Protein AF-A0AAP0AW82-F1 (afdb_monomer_lite)

Radius of gyration: 25.58 Å; chains: 1; bounding box: 48×48×57 Å

Foldseek 3Di:
DVVVVVVVVVVVCVVPVPDDDDDDVVVVVVVVVVVVLCVDPVSVVVVVVVVVVCVVVVVVVVVVVVVVVVVVVVVVVCVVVVVDDDDDDPPDPPPDPDPVVPPDD

InterPro domains:
  IPR055298 AtLOH3-like [PTHR11697] (1-105)

pLDDT: mean 81.95, std 15.72, range [47.28, 96.62]

Secondary structure (DSSP, 8-state):
-HHHHHHHHHHHHHH-TT--PPP-HHHHHHHHHHHHHHTSHHHHHHHHHHHHHHHHHHHHHHHHHHHHHHHHHHHHHHHHTTSS-----TTS------GGG----

Sequence (105 aa):
MQEEFNGLKALILKDNPSAYYVWCFAHQLQLALVAVAKNHEDIAMMFFVTNNVVNVVGASSKRRDILRSKHAAKVVEALNVEELASGQGLNQETNLKRPGDIRWG

Organism: NCBI:txid2320716

Structure (mmCIF, N/CA/C/O backbone):
data_AF-A0AAP0AW82-F1
#
_entry.id   AF-A0AAP0AW82-F1
#
loop_
_atom_site.group_PDB
_atom_site.id
_atom_site.type_symbol
_atom_site.label_atom_id
_atom_site.label_alt_id
_atom_site.label_comp_id
_atom_site.label_asym_id
_atom_site.label_entity_id
_atom_site.label_seq_id
_atom_site.pdbx_PDB_ins_code
_atom_site.Cartn_x
_atom_site.Cartn_y
_atom_site.Cartn_z
_atom_site.occupancy
_atom_site.B_iso_or_equiv
_atom_site.auth_seq_id
_atom_site.auth_comp_id
_atom_site.auth_asym_id
_atom_site.auth_atom_id
_atom_site.pdbx_PDB_model_num
ATOM 1 N N . MET A 1 1 ? 4.725 10.354 18.782 1.00 47.81 1 MET A N 1
ATOM 2 C CA . MET A 1 1 ? 3.567 11.029 18.144 1.00 47.81 1 MET A CA 1
ATOM 3 C C . MET A 1 1 ? 2.877 12.040 19.058 1.00 47.81 1 MET A C 1
ATOM 5 O O . MET A 1 1 ? 2.472 13.082 18.569 1.00 47.81 1 MET A O 1
ATOM 9 N N . GLN A 1 2 ? 2.727 11.777 20.362 1.00 47.69 2 GLN A N 1
ATOM 10 C CA . GLN A 1 2 ? 1.994 12.673 21.272 1.00 47.69 2 GLN A CA 1
ATOM 11 C C . GLN A 1 2 ? 2.712 14.015 21.534 1.00 47.69 2 GLN A C 1
ATOM 13 O O . GLN A 1 2 ? 2.054 15.032 21.722 1.00 47.69 2 GLN A O 1
ATOM 18 N N . GLU A 1 3 ? 4.047 14.039 21.479 1.00 52.47 3 GLU A N 1
ATOM 19 C CA . GLU A 1 3 ? 4.851 15.254 21.693 1.00 52.47 3 GLU A CA 1
ATOM 20 C C . GLU A 1 3 ? 4.826 16.225 20.497 1.00 52.47 3 GLU A C 1
ATOM 22 O O . GLU A 1 3 ? 4.712 17.433 20.692 1.00 52.47 3 GLU A O 1
ATOM 27 N N . GLU A 1 4 ? 4.834 15.722 19.258 1.00 56.41 4 GLU A N 1
ATOM 28 C CA . GLU A 1 4 ? 4.805 16.550 18.035 1.00 56.41 4 GLU A CA 1
ATOM 29 C C . GLU A 1 4 ? 3.466 17.288 17.856 1.00 5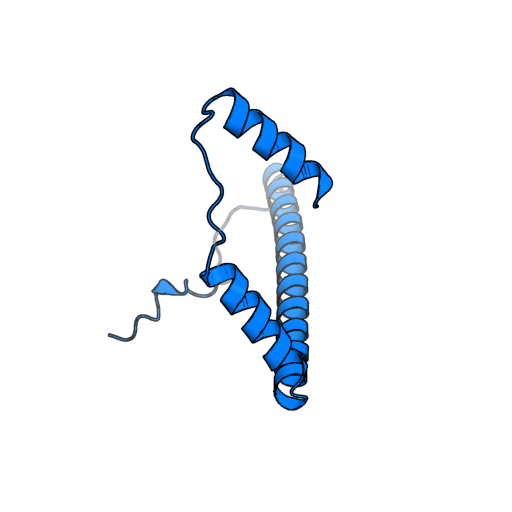6.41 4 GLU A C 1
ATOM 31 O O . GLU A 1 4 ? 3.419 18.428 17.391 1.00 56.41 4 GLU A O 1
ATOM 36 N N . PHE A 1 5 ? 2.364 16.668 18.288 1.00 60.69 5 PHE A N 1
ATOM 37 C CA . PHE A 1 5 ? 1.024 17.254 18.197 1.00 60.69 5 PHE A CA 1
ATOM 38 C C . PHE A 1 5 ? 0.826 18.440 19.152 1.00 60.69 5 PHE A C 1
ATOM 40 O O . PHE A 1 5 ? 0.040 19.344 18.860 1.00 60.69 5 PHE A O 1
ATOM 47 N N . ASN A 1 6 ? 1.556 18.470 20.272 1.00 71.75 6 ASN A N 1
ATOM 48 C CA . ASN A 1 6 ? 1.493 19.571 21.233 1.00 71.75 6 ASN A CA 1
ATOM 49 C C . ASN A 1 6 ? 2.085 20.862 20.650 1.00 71.75 6 ASN A C 1
ATOM 51 O O . ASN A 1 6 ? 1.546 21.940 20.897 1.00 71.75 6 ASN A O 1
ATOM 55 N N . GLY A 1 7 ? 3.130 20.748 19.821 1.00 82.94 7 GLY A N 1
ATOM 56 C CA . GLY A 1 7 ? 3.715 21.884 19.106 1.00 82.94 7 GLY A CA 1
ATOM 57 C C . GLY A 1 7 ? 2.750 22.481 18.081 1.00 82.94 7 GLY A C 1
ATOM 58 O O . GLY A 1 7 ? 2.492 23.683 18.097 1.00 82.94 7 GLY A O 1
ATOM 59 N N . LEU A 1 8 ? 2.142 21.637 17.241 1.00 83.00 8 LEU A N 1
ATOM 60 C CA . LEU A 1 8 ? 1.168 22.086 16.241 1.00 83.00 8 LEU A CA 1
ATOM 61 C C . LEU A 1 8 ? -0.078 22.708 16.890 1.00 83.00 8 LEU A C 1
ATOM 63 O O . LEU A 1 8 ? -0.541 23.764 16.465 1.00 83.00 8 LEU A O 1
ATOM 67 N N . LYS A 1 9 ? -0.596 22.090 17.957 1.00 83.56 9 LYS A N 1
ATOM 68 C CA . LYS A 1 9 ? -1.738 22.618 18.713 1.00 83.56 9 LYS A CA 1
ATOM 69 C C . LYS A 1 9 ? -1.439 23.994 19.316 1.00 83.56 9 LYS A C 1
ATOM 71 O O . LYS A 1 9 ? -2.301 24.867 19.269 1.00 83.56 9 LYS A O 1
ATOM 76 N N . ALA A 1 10 ? -0.236 24.195 19.856 1.00 86.94 10 ALA A N 1
ATOM 77 C CA . ALA A 1 10 ? 0.177 25.482 20.411 1.00 86.94 10 ALA A CA 1
ATOM 78 C C . ALA A 1 10 ? 0.259 26.579 19.336 1.00 86.94 10 ALA A C 1
ATOM 80 O O . ALA A 1 10 ? -0.191 27.696 19.579 1.00 86.94 10 ALA A O 1
ATOM 81 N N . LEU A 1 11 ? 0.769 26.257 18.142 1.00 92.06 11 LEU A N 1
ATOM 82 C CA . LEU A 1 11 ? 0.806 27.191 17.011 1.00 92.06 11 LEU A CA 1
ATOM 83 C C . LEU A 1 11 ? -0.607 27.584 16.552 1.00 92.06 11 LEU A C 1
ATOM 85 O O . LEU A 1 11 ? -0.892 28.768 16.408 1.00 92.06 11 LEU A O 1
ATOM 89 N N . ILE A 1 12 ? -1.515 26.612 16.416 1.00 89.50 12 ILE A N 1
ATOM 90 C CA . ILE A 1 12 ? -2.911 26.865 16.021 1.00 89.50 12 ILE A CA 1
ATOM 91 C C . ILE A 1 12 ? -3.632 27.752 17.048 1.00 89.50 12 ILE A C 1
ATOM 93 O O . ILE A 1 12 ? -4.352 28.671 16.665 1.00 89.50 12 ILE A O 1
ATOM 97 N N . LEU A 1 13 ? -3.428 27.508 18.347 1.00 90.19 13 LEU A N 1
ATOM 98 C CA . LEU A 1 13 ? -4.035 28.308 19.418 1.00 90.19 13 LEU A CA 1
ATOM 99 C C . LEU A 1 13 ? -3.436 29.715 19.538 1.00 90.19 13 LEU A C 1
ATOM 101 O O . LEU A 1 13 ? -4.135 30.633 19.962 1.00 90.19 13 LEU A O 1
ATOM 105 N N . LYS A 1 14 ? -2.161 29.897 19.172 1.00 92.94 14 LYS A N 1
ATOM 106 C CA . LYS A 1 14 ? -1.523 31.219 19.114 1.00 92.94 14 LYS A CA 1
ATOM 107 C C . LYS A 1 14 ? -2.159 32.096 18.033 1.00 92.94 14 LYS A C 1
ATOM 109 O O . LYS A 1 14 ? -2.390 33.275 18.283 1.00 92.94 14 LYS A O 1
ATOM 114 N N . ASP A 1 15 ? -2.449 31.519 16.869 1.00 94.19 15 ASP A N 1
ATOM 115 C CA . ASP A 1 15 ? -3.045 32.244 15.742 1.00 94.19 15 ASP A CA 1
ATOM 116 C C . ASP A 1 15 ? -4.567 32.403 15.889 1.00 94.19 15 ASP A C 1
ATOM 118 O O . ASP A 1 15 ? -5.133 33.414 15.475 1.00 94.19 15 ASP A O 1
ATOM 122 N N . ASN A 1 16 ? -5.244 31.431 16.510 1.00 91.88 16 ASN A N 1
ATOM 123 C CA . ASN A 1 16 ? -6.670 31.497 16.812 1.00 91.88 16 ASN A CA 1
ATOM 124 C C . ASN A 1 16 ? -6.968 30.934 18.217 1.00 91.88 16 ASN A C 1
ATOM 126 O O . ASN A 1 16 ? -7.150 29.721 18.366 1.00 91.88 16 ASN A O 1
ATOM 130 N N . PRO A 1 17 ? -7.111 31.801 19.239 1.00 91.31 17 PRO A N 1
ATOM 131 C CA . PRO A 1 17 ? -7.400 31.383 20.614 1.00 91.31 17 PRO A CA 1
ATOM 132 C C . PRO A 1 17 ? -8.720 30.617 20.779 1.00 91.31 17 PRO A C 1
ATOM 134 O O . PRO A 1 17 ? -8.906 29.916 21.771 1.00 91.31 17 PRO A O 1
ATOM 137 N N . SER A 1 18 ? -9.645 30.748 19.824 1.00 89.56 18 SER A N 1
ATOM 138 C CA . SER A 1 18 ? -10.939 30.061 19.823 1.00 89.56 18 SER A CA 1
ATOM 139 C C . SER A 1 18 ? -10.919 28.725 19.075 1.00 89.56 18 SER A C 1
ATOM 141 O O . SER A 1 18 ? -11.942 28.042 19.028 1.00 89.56 18 SER A O 1
ATOM 143 N N . ALA A 1 19 ? -9.792 28.335 18.472 1.00 87.69 19 ALA A N 1
ATOM 144 C CA . ALA A 1 19 ? -9.672 27.051 17.797 1.00 87.69 19 ALA A CA 1
ATOM 145 C C . ALA A 1 19 ? -9.770 25.895 18.804 1.00 87.69 19 ALA A C 1
ATOM 147 O O . ALA A 1 19 ? -9.081 25.868 19.823 1.00 87.69 19 ALA A O 1
ATOM 148 N N . TYR A 1 20 ? -10.593 24.896 18.497 1.00 80.88 20 TYR A N 1
ATOM 149 C CA . TYR A 1 20 ? -10.710 23.684 19.299 1.00 80.88 20 TYR A CA 1
ATOM 150 C C . TYR A 1 20 ? -10.651 22.450 18.403 1.00 80.88 20 TYR A C 1
ATOM 152 O O . TYR A 1 20 ? -11.135 22.440 17.272 1.00 80.88 20 TYR A O 1
ATOM 160 N N . TYR A 1 21 ? -10.004 21.403 18.908 1.00 76.56 21 TYR A N 1
ATOM 161 C CA . TYR A 1 21 ? -9.846 20.149 18.185 1.00 76.56 21 TYR A CA 1
ATOM 162 C C . TYR A 1 21 ? -11.072 19.268 18.418 1.00 76.56 21 TYR A C 1
ATOM 164 O O . TYR A 1 21 ? -11.353 18.886 19.554 1.00 76.56 21 TYR A O 1
ATOM 172 N N . VAL A 1 22 ? -11.787 18.928 17.346 1.00 78.56 22 VAL A N 1
ATOM 173 C CA . VAL A 1 22 ? -12.881 17.954 17.395 1.00 78.56 22 VAL A CA 1
ATOM 174 C C . VAL A 1 22 ? -12.314 16.578 17.086 1.00 78.56 22 VAL A C 1
ATOM 176 O O . VAL A 1 22 ? -11.682 16.367 16.049 1.00 78.56 22 VAL A O 1
ATOM 179 N N . TRP A 1 23 ? -12.549 15.628 17.987 1.00 73.62 23 TRP A N 1
ATOM 180 C CA . TRP A 1 23 ? -12.202 14.237 17.739 1.00 73.62 23 TRP A CA 1
ATOM 181 C C . TRP A 1 23 ? -13.019 13.690 16.575 1.00 73.62 23 TRP A C 1
ATOM 183 O O . TRP A 1 23 ? -14.247 13.665 16.601 1.00 73.62 23 TRP A O 1
ATOM 193 N N . CYS A 1 24 ? -12.311 13.265 15.530 1.00 86.94 24 CYS A N 1
ATOM 194 C CA . CYS A 1 24 ? -12.931 12.677 14.359 1.00 86.94 24 CYS A CA 1
ATOM 195 C C . CYS A 1 24 ? -13.561 11.338 14.751 1.00 86.94 24 CYS A C 1
ATOM 197 O O . CYS A 1 24 ? -12.860 10.348 14.972 1.00 86.94 24 CYS A O 1
ATOM 199 N N . PHE A 1 25 ? -14.891 11.307 14.809 1.00 86.88 25 PHE A N 1
ATOM 200 C CA . PHE A 1 25 ? -15.647 10.100 15.128 1.00 86.88 25 PHE A CA 1
ATOM 201 C C . PHE A 1 25 ? -15.309 8.943 14.178 1.00 86.88 25 PHE A C 1
ATOM 203 O O . PHE A 1 25 ? -15.207 7.802 14.615 1.00 86.88 25 PHE A O 1
ATOM 210 N N . ALA A 1 26 ? -15.029 9.230 12.901 1.00 85.69 26 ALA A N 1
ATOM 211 C CA . ALA A 1 26 ? -14.605 8.213 11.940 1.00 85.69 26 ALA A CA 1
ATOM 212 C C . ALA A 1 26 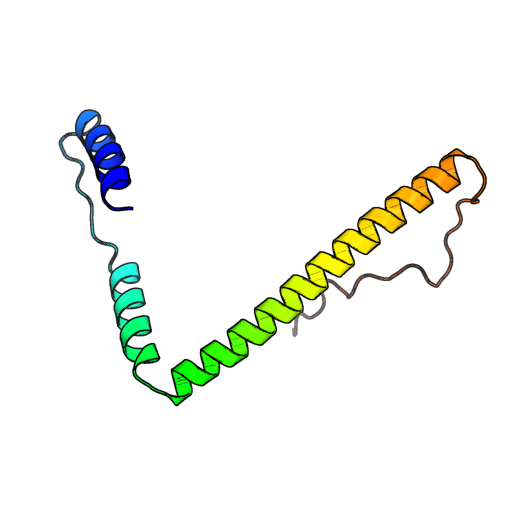? -13.286 7.534 12.349 1.00 85.69 26 ALA A C 1
ATOM 214 O O . ALA A 1 26 ? -13.155 6.321 12.209 1.00 85.69 26 ALA A O 1
ATOM 215 N N . HIS A 1 27 ? -12.335 8.286 12.913 1.00 86.69 27 HIS A N 1
ATOM 216 C CA . HIS A 1 27 ? -11.079 7.720 13.405 1.00 86.69 27 HIS A CA 1
ATOM 217 C C . HIS A 1 27 ? -11.301 6.838 14.639 1.00 86.69 27 HIS A C 1
ATOM 219 O O . HIS A 1 27 ? -10.766 5.734 14.714 1.00 86.69 27 HIS A O 1
ATOM 225 N N . GLN A 1 28 ? -12.130 7.288 15.586 1.00 88.62 28 GLN A N 1
ATOM 226 C CA . GLN A 1 28 ? -12.474 6.488 16.764 1.00 88.62 28 GLN A CA 1
ATOM 227 C C . GLN A 1 28 ? -13.215 5.202 16.388 1.00 88.62 28 GLN A C 1
ATOM 229 O O . GLN A 1 28 ? -12.877 4.128 16.884 1.00 88.62 28 GLN A O 1
ATOM 234 N N . LEU A 1 29 ? -14.182 5.303 15.472 1.00 91.25 29 LEU A N 1
ATOM 235 C CA . LEU A 1 29 ? -14.915 4.163 14.937 1.00 91.25 29 LEU A CA 1
ATOM 236 C C . LEU A 1 29 ? -13.964 3.181 14.250 1.00 91.25 29 LEU A C 1
ATOM 238 O O . LEU A 1 29 ? -14.036 1.982 14.499 1.00 91.25 29 LEU A O 1
ATOM 242 N N . GLN A 1 30 ? -13.028 3.680 13.442 1.00 92.44 30 GLN A N 1
ATOM 243 C CA . GLN A 1 30 ? -12.019 2.845 12.799 1.00 92.44 30 GLN A CA 1
ATOM 244 C C . GLN A 1 30 ? -11.151 2.106 13.825 1.00 92.44 30 GLN A C 1
ATOM 246 O O . GLN A 1 30 ? -10.940 0.903 13.6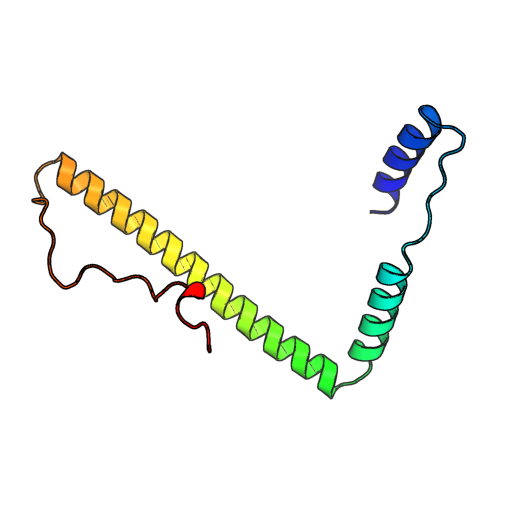81 1.00 92.44 30 GLN A O 1
ATOM 251 N N . LEU A 1 31 ? -10.664 2.786 14.867 1.00 92.31 31 LEU A N 1
ATOM 252 C CA . LEU A 1 31 ? -9.867 2.146 15.919 1.00 92.31 31 LEU A CA 1
ATOM 253 C C . LEU A 1 31 ? -10.660 1.057 16.651 1.00 92.31 31 LEU A C 1
ATOM 255 O O . LEU A 1 31 ? -10.134 -0.035 16.865 1.00 92.31 31 LEU A O 1
ATOM 259 N N . ALA A 1 32 ? -11.924 1.327 16.984 1.00 93.19 32 ALA A N 1
ATOM 260 C CA . ALA A 1 32 ? -12.803 0.357 17.628 1.00 93.19 32 ALA A CA 1
ATOM 261 C C . ALA A 1 32 ? -13.046 -0.872 16.737 1.00 93.19 32 ALA A C 1
ATOM 263 O O . ALA A 1 32 ? -12.887 -2.004 17.192 1.00 93.19 32 ALA A O 1
ATOM 264 N N . LEU A 1 33 ? -13.351 -0.662 15.453 1.00 91.00 33 LEU A N 1
ATOM 265 C CA . LEU A 1 33 ? -13.551 -1.743 14.486 1.00 91.00 33 LEU A CA 1
ATOM 266 C C . LEU A 1 33 ? -12.297 -2.605 14.326 1.00 91.00 33 LEU A C 1
ATOM 268 O O . LEU A 1 33 ? -12.392 -3.828 14.340 1.00 91.00 33 LEU A O 1
ATOM 272 N N . VAL A 1 34 ? -11.116 -1.987 14.223 1.00 90.06 34 VAL A N 1
ATOM 273 C CA . VAL A 1 34 ? -9.844 -2.719 14.132 1.00 90.06 34 VAL A CA 1
ATOM 274 C C . VAL A 1 34 ? -9.580 -3.522 15.404 1.00 90.06 34 VAL A C 1
ATOM 276 O O . VAL A 1 34 ? -9.125 -4.661 15.314 1.00 90.06 34 VAL A O 1
ATOM 279 N N . ALA A 1 35 ? -9.860 -2.962 16.583 1.00 91.75 35 ALA A N 1
ATOM 280 C CA . ALA A 1 35 ? -9.691 -3.671 17.847 1.00 91.75 35 ALA A CA 1
ATOM 281 C C . ALA A 1 35 ? -10.607 -4.902 17.937 1.00 91.75 35 ALA A C 1
ATOM 283 O O . ALA A 1 35 ? -10.138 -5.984 18.278 1.00 91.75 35 ALA A O 1
ATOM 284 N N . VAL A 1 36 ? -11.883 -4.763 17.564 1.00 92.38 36 VAL A N 1
ATOM 285 C CA . VAL A 1 36 ? -12.843 -5.879 17.540 1.00 92.38 36 VAL A CA 1
ATOM 286 C C . VAL A 1 36 ? -12.441 -6.934 16.507 1.00 92.38 36 VAL A C 1
ATOM 288 O O . VAL A 1 36 ? -12.389 -8.115 16.833 1.00 92.38 36 VAL A O 1
ATOM 291 N N . ALA A 1 37 ? -12.090 -6.517 15.288 1.00 90.06 37 ALA A N 1
ATOM 292 C CA . ALA A 1 37 ? -11.676 -7.416 14.212 1.00 90.06 37 ALA A CA 1
ATOM 293 C C . ALA A 1 37 ? -10.438 -8.249 14.579 1.00 90.06 37 ALA A C 1
ATOM 295 O O . ALA A 1 37 ? -10.364 -9.425 14.240 1.00 90.06 37 ALA A O 1
ATOM 296 N N . LYS A 1 38 ? -9.477 -7.662 15.305 1.00 87.69 38 LYS A N 1
ATOM 297 C CA . LYS A 1 38 ? -8.276 -8.369 15.776 1.00 87.69 38 LYS A CA 1
ATOM 298 C C . LYS A 1 38 ? -8.564 -9.445 16.820 1.00 87.69 38 LYS A C 1
ATOM 300 O O . LYS A 1 38 ? -7.788 -10.387 16.923 1.00 87.69 38 LYS A O 1
ATOM 305 N N . ASN A 1 39 ? -9.645 -9.305 17.583 1.00 91.50 39 ASN A N 1
ATOM 306 C CA . ASN A 1 39 ? -10.031 -10.283 18.599 1.00 91.50 39 ASN A CA 1
ATOM 307 C C . ASN A 1 39 ? -10.770 -11.494 18.010 1.00 91.50 39 ASN A C 1
ATOM 309 O O . ASN A 1 39 ? -11.067 -12.432 18.744 1.00 91.50 39 ASN A O 1
ATOM 313 N N . HIS A 1 40 ? -11.071 -11.484 16.709 1.00 94.88 40 HIS A N 1
ATOM 314 C CA . HIS A 1 40 ? -11.696 -12.602 16.017 1.00 94.88 40 HIS A CA 1
ATOM 315 C C . HIS A 1 40 ? -10.665 -13.311 15.133 1.00 94.88 40 HIS A C 1
ATOM 317 O O . HIS A 1 40 ? -10.156 -12.726 14.175 1.00 94.88 40 HIS A O 1
ATOM 323 N N . GLU A 1 41 ? -10.373 -14.576 15.437 1.00 94.38 41 GLU A N 1
ATOM 324 C CA . GLU A 1 41 ? -9.267 -15.330 14.828 1.00 94.38 41 GLU A CA 1
ATOM 325 C C . GLU A 1 41 ? -9.376 -15.417 13.298 1.00 94.38 41 GLU A C 1
ATOM 327 O O . GLU A 1 41 ? -8.427 -15.067 12.595 1.00 94.38 41 GLU A O 1
ATOM 332 N N . ASP A 1 42 ? -10.555 -15.756 12.769 1.00 94.94 42 ASP A N 1
ATOM 333 C CA . ASP A 1 42 ? -10.776 -15.852 11.317 1.00 94.94 42 ASP A CA 1
ATOM 334 C C . ASP A 1 42 ? -10.536 -14.523 10.585 1.00 94.94 42 ASP A C 1
ATOM 336 O O . ASP A 1 42 ? -9.933 -14.481 9.509 1.00 94.94 42 ASP A O 1
ATOM 340 N N . ILE A 1 43 ? -10.980 -13.412 11.183 1.00 92.31 43 ILE A N 1
ATOM 341 C CA . ILE A 1 43 ? -10.831 -12.075 10.601 1.00 92.31 43 ILE A CA 1
ATOM 342 C C . ILE A 1 43 ? -9.356 -11.669 10.639 1.00 92.31 43 ILE A C 1
ATOM 344 O O . ILE A 1 43 ? -8.819 -11.175 9.645 1.00 92.31 43 ILE A O 1
ATOM 348 N N . ALA A 1 44 ? -8.674 -11.917 11.758 1.00 92.19 44 ALA A N 1
ATOM 349 C CA . ALA A 1 44 ? -7.245 -11.668 11.885 1.00 92.19 44 ALA A CA 1
ATOM 350 C C . ALA A 1 44 ? -6.436 -12.470 10.847 1.00 92.19 44 ALA A C 1
ATOM 352 O O . ALA A 1 44 ? -5.568 -11.903 10.175 1.00 92.19 44 ALA A O 1
ATOM 353 N N . MET A 1 45 ? -6.763 -13.751 10.655 1.00 94.44 45 MET A N 1
ATOM 354 C CA . MET A 1 45 ? -6.123 -14.617 9.663 1.00 94.44 45 MET A CA 1
ATOM 355 C C . MET A 1 45 ? -6.370 -14.130 8.229 1.00 94.44 45 MET A C 1
ATOM 357 O O . MET A 1 45 ? -5.437 -14.059 7.425 1.00 94.44 45 MET A O 1
ATOM 361 N N . MET A 1 46 ? -7.596 -13.706 7.908 1.00 93.94 46 MET A N 1
ATOM 362 C CA . MET A 1 46 ? -7.926 -13.118 6.607 1.00 93.94 46 MET A CA 1
ATOM 363 C C . MET A 1 46 ? -7.056 -11.888 6.300 1.00 93.94 46 MET A C 1
ATOM 365 O O . MET A 1 46 ? -6.478 -11.786 5.211 1.00 93.94 46 MET A O 1
ATOM 369 N N . PHE A 1 47 ? -6.916 -10.962 7.254 1.00 91.62 47 PHE A N 1
ATOM 370 C CA . PHE A 1 47 ? -6.058 -9.787 7.079 1.00 91.62 47 PHE A CA 1
ATOM 371 C C . PHE A 1 47 ? -4.577 -10.153 6.980 1.00 91.62 47 PHE A C 1
ATOM 373 O O . PHE A 1 47 ? -3.860 -9.546 6.184 1.00 91.62 47 PHE A O 1
ATOM 380 N N . PHE A 1 48 ? -4.116 -11.156 7.730 1.00 93.12 48 PHE A N 1
ATOM 381 C CA . PHE A 1 48 ? -2.740 -11.643 7.651 1.00 93.12 48 PHE A CA 1
ATOM 382 C C . PHE A 1 48 ? -2.399 -12.163 6.248 1.00 93.12 48 PHE A C 1
ATOM 384 O O . PHE A 1 48 ? -1.423 -11.716 5.640 1.00 93.12 48 PHE A O 1
ATOM 391 N N . VAL A 1 49 ? -3.234 -13.048 5.696 1.00 96.19 49 VAL A N 1
ATOM 392 C CA . VAL A 1 49 ? -3.048 -13.588 4.339 1.00 96.19 49 VAL A CA 1
ATOM 393 C C . VAL A 1 49 ? -3.096 -12.468 3.301 1.00 96.19 49 VAL A C 1
ATOM 395 O O . VAL A 1 49 ? -2.206 -12.372 2.454 1.00 96.19 49 VAL A O 1
ATOM 398 N N . THR A 1 50 ? -4.084 -11.576 3.400 1.00 95.25 50 THR A N 1
ATOM 399 C CA . THR A 1 50 ? -4.239 -10.443 2.476 1.00 95.25 50 THR A CA 1
ATOM 400 C C . THR A 1 50 ? -3.002 -9.544 2.486 1.00 95.25 50 THR A C 1
ATOM 402 O O . THR A 1 50 ? -2.474 -9.199 1.429 1.00 95.25 50 THR A O 1
ATOM 405 N N . ASN A 1 51 ? -2.488 -9.209 3.671 1.00 95.38 51 ASN A N 1
ATOM 406 C CA . ASN A 1 51 ? -1.291 -8.387 3.816 1.00 95.38 51 ASN A CA 1
ATOM 407 C C . ASN A 1 51 ? -0.060 -9.063 3.191 1.00 95.38 51 ASN A C 1
ATOM 409 O O . ASN A 1 51 ? 0.707 -8.417 2.479 1.00 95.38 51 ASN A O 1
ATOM 413 N N . ASN A 1 52 ? 0.110 -10.374 3.383 1.00 96.62 52 ASN A N 1
ATOM 414 C CA . ASN A 1 52 ? 1.206 -11.120 2.761 1.00 96.62 52 ASN A CA 1
ATOM 415 C C . ASN A 1 52 ? 1.139 -11.076 1.231 1.00 96.62 52 ASN A C 1
ATOM 417 O O . ASN A 1 52 ? 2.148 -10.794 0.585 1.00 96.62 52 ASN A O 1
ATOM 421 N N . VAL A 1 53 ? -0.043 -11.290 0.647 1.00 96.19 53 VAL A N 1
ATOM 422 C CA . VAL A 1 53 ? -0.236 -11.210 -0.810 1.00 96.19 53 VAL A CA 1
ATOM 423 C C . VAL A 1 53 ? 0.107 -9.813 -1.325 1.00 96.19 53 VAL A C 1
ATOM 425 O O . VAL A 1 53 ? 0.893 -9.685 -2.265 1.00 96.19 53 VAL A O 1
ATOM 428 N N . VAL A 1 54 ? -0.412 -8.761 -0.685 1.00 95.38 54 VAL A N 1
ATOM 429 C CA . VAL A 1 54 ? -0.131 -7.368 -1.069 1.00 95.38 54 VAL A CA 1
ATOM 430 C C . VAL A 1 54 ? 1.366 -7.064 -0.987 1.00 95.38 54 VAL A C 1
ATOM 432 O O . VAL A 1 54 ? 1.919 -6.484 -1.921 1.00 95.38 54 VAL A O 1
ATOM 435 N N . ASN A 1 55 ? 2.048 -7.508 0.069 1.00 95.62 55 ASN A N 1
ATOM 436 C CA . ASN A 1 55 ? 3.484 -7.287 0.233 1.00 95.62 55 ASN A CA 1
ATOM 437 C C . ASN A 1 55 ? 4.310 -8.015 -0.830 1.00 95.62 55 ASN A C 1
ATOM 439 O O . ASN A 1 55 ? 5.224 -7.426 -1.409 1.00 95.62 55 ASN A O 1
ATOM 443 N N . VAL A 1 56 ? 3.980 -9.271 -1.136 1.00 94.62 56 VAL A N 1
ATOM 444 C CA . VAL A 1 56 ? 4.674 -10.050 -2.171 1.00 94.62 56 VAL A CA 1
ATOM 445 C C . VAL A 1 56 ? 4.462 -9.431 -3.553 1.00 94.62 56 VAL A C 1
ATOM 447 O O . VAL A 1 56 ? 5.432 -9.221 -4.286 1.00 94.62 56 VAL A O 1
ATOM 450 N N . VAL A 1 57 ? 3.219 -9.091 -3.903 1.00 93.19 57 VAL A N 1
ATOM 451 C CA . VAL A 1 57 ? 2.882 -8.467 -5.192 1.00 93.19 57 VAL A CA 1
ATOM 452 C C . VAL A 1 57 ? 3.526 -7.086 -5.313 1.00 93.19 57 VAL A C 1
ATOM 454 O O . VAL A 1 57 ? 4.122 -6.777 -6.348 1.00 93.19 57 VAL A O 1
ATOM 457 N N . GLY A 1 58 ? 3.474 -6.276 -4.255 1.00 92.50 58 GLY A N 1
ATOM 458 C CA . GLY A 1 58 ? 4.093 -4.953 -4.203 1.00 92.50 58 GLY A CA 1
ATOM 459 C C . GLY A 1 58 ? 5.613 -5.015 -4.356 1.00 92.50 58 GLY A C 1
ATOM 460 O O . GLY A 1 58 ? 6.182 -4.327 -5.206 1.00 92.50 58 GLY A O 1
ATOM 461 N N . ALA A 1 59 ? 6.281 -5.896 -3.606 1.00 91.62 59 ALA A N 1
ATOM 462 C CA . ALA A 1 59 ? 7.724 -6.101 -3.712 1.00 91.62 59 ALA A CA 1
ATOM 463 C C . ALA A 1 59 ? 8.131 -6.629 -5.097 1.00 91.62 59 ALA A C 1
ATOM 465 O O . ALA A 1 59 ? 9.119 -6.170 -5.672 1.00 91.62 59 ALA A O 1
ATOM 466 N N . SER A 1 60 ? 7.364 -7.570 -5.656 1.00 90.38 60 SER A N 1
ATOM 467 C CA . SER A 1 60 ? 7.589 -8.099 -7.003 1.00 90.38 60 SER A CA 1
ATOM 468 C C . SER A 1 60 ? 7.465 -7.011 -8.071 1.00 90.38 60 SER A C 1
ATOM 470 O O . SER A 1 60 ? 8.364 -6.850 -8.896 1.00 90.38 60 SER A O 1
ATOM 472 N N . SER A 1 61 ? 6.404 -6.204 -7.998 1.00 89.06 61 SER A N 1
ATOM 473 C CA . SER A 1 61 ? 6.160 -5.098 -8.928 1.00 89.06 61 SER A CA 1
ATOM 474 C C . SER A 1 61 ? 7.290 -4.071 -8.870 1.00 89.06 61 SER A C 1
ATOM 476 O O . SER A 1 61 ? 7.873 -3.749 -9.900 1.00 89.06 61 SER A O 1
ATOM 478 N N . LYS A 1 62 ? 7.712 -3.669 -7.662 1.00 91.94 62 LYS A N 1
ATOM 479 C CA . LYS A 1 62 ? 8.840 -2.746 -7.472 1.00 91.94 62 LYS A CA 1
ATOM 480 C C . LYS A 1 62 ? 10.148 -3.292 -8.053 1.00 91.94 62 LYS A C 1
ATOM 482 O O . LYS A 1 62 ? 10.896 -2.552 -8.687 1.00 91.94 62 LYS A O 1
ATOM 487 N N . ARG A 1 63 ? 10.434 -4.587 -7.868 1.00 92.06 63 ARG A N 1
ATOM 488 C CA . ARG A 1 63 ? 11.615 -5.232 -8.473 1.00 92.06 63 ARG A CA 1
ATOM 489 C C . ARG A 1 63 ? 11.542 -5.234 -9.997 1.00 92.06 63 ARG A C 1
ATOM 491 O O . ARG A 1 63 ? 12.542 -4.921 -10.641 1.00 92.06 63 ARG A O 1
ATOM 498 N N . ARG A 1 64 ? 10.378 -5.557 -10.568 1.00 91.69 64 ARG A N 1
ATOM 499 C CA . ARG A 1 64 ? 10.157 -5.527 -12.019 1.00 91.69 64 ARG A CA 1
ATOM 500 C C . ARG A 1 64 ? 10.392 -4.128 -12.580 1.00 91.69 64 ARG A C 1
ATOM 502 O O . ARG A 1 64 ? 11.082 -3.996 -13.584 1.00 91.69 64 ARG A O 1
ATOM 509 N N . ASP A 1 65 ? 9.872 -3.101 -11.920 1.00 92.56 65 ASP A N 1
ATOM 510 C CA . ASP A 1 65 ? 10.010 -1.720 -12.380 1.00 92.56 65 ASP A CA 1
ATOM 511 C C . ASP A 1 65 ? 11.479 -1.269 -12.351 1.00 92.56 65 ASP A C 1
ATOM 513 O O . ASP A 1 65 ? 11.963 -0.715 -13.334 1.00 92.56 65 ASP A O 1
ATOM 517 N N . ILE A 1 66 ? 12.241 -1.623 -11.307 1.00 94.44 66 ILE A N 1
ATOM 518 C CA . ILE A 1 66 ? 13.693 -1.364 -11.250 1.00 94.44 66 ILE A CA 1
ATOM 519 C C . ILE A 1 66 ? 14.437 -2.068 -12.395 1.00 94.44 66 ILE A C 1
ATOM 521 O O . ILE A 1 66 ? 15.315 -1.471 -13.021 1.00 94.44 66 ILE A O 1
ATOM 525 N N . LEU A 1 67 ? 14.116 -3.337 -12.671 1.00 93.25 67 LEU A N 1
ATOM 526 C CA . LEU A 1 67 ? 14.731 -4.080 -13.774 1.00 93.25 67 LEU A CA 1
ATOM 527 C C . LEU A 1 67 ? 14.419 -3.433 -15.126 1.00 93.25 67 LEU A C 1
ATOM 529 O O . LEU A 1 67 ? 15.326 -3.266 -15.940 1.00 93.25 67 LEU A O 1
ATOM 533 N N . ARG A 1 68 ? 13.169 -3.008 -15.338 1.00 91.69 68 ARG A N 1
ATOM 534 C CA . ARG A 1 68 ? 12.749 -2.293 -16.548 1.00 91.69 68 ARG A CA 1
ATOM 535 C C . ARG A 1 68 ? 13.464 -0.958 -16.698 1.00 91.69 68 ARG A C 1
ATOM 537 O O . ARG A 1 68 ? 13.970 -0.685 -17.778 1.00 91.69 68 ARG A O 1
ATOM 544 N N . SER A 1 69 ? 13.587 -0.167 -15.633 1.00 93.19 69 SER A N 1
ATOM 545 C CA . SER A 1 69 ? 14.340 1.093 -15.668 1.00 93.19 69 SER A CA 1
ATOM 546 C C . SER A 1 69 ? 15.810 0.872 -16.028 1.00 93.19 69 SER A C 1
ATOM 548 O O . SER A 1 69 ? 16.349 1.592 -16.863 1.00 93.19 69 SER A O 1
ATOM 550 N N . LYS A 1 70 ? 16.455 -0.157 -15.458 1.00 95.06 70 LYS A N 1
ATOM 551 C CA . LYS A 1 70 ? 17.840 -0.512 -15.809 1.00 95.06 70 LYS A CA 1
ATOM 552 C C . LYS A 1 70 ? 17.971 -0.970 -17.258 1.00 95.06 70 LYS A C 1
ATOM 554 O O . LYS A 1 70 ? 18.939 -0.615 -17.920 1.00 95.06 70 LYS A O 1
ATOM 559 N N . HIS A 1 71 ? 17.027 -1.770 -17.747 1.00 91.81 71 HIS A N 1
ATOM 560 C CA . HIS A 1 71 ? 17.032 -2.218 -19.134 1.00 91.81 71 HIS A CA 1
ATOM 561 C C . HIS A 1 71 ? 16.817 -1.049 -20.101 1.00 91.81 71 HIS A C 1
ATOM 563 O O . HIS A 1 71 ? 17.580 -0.909 -21.049 1.00 91.81 71 HIS A O 1
ATOM 569 N N . ALA A 1 72 ? 15.856 -0.168 -19.817 1.00 91.19 72 ALA A N 1
ATOM 570 C CA . ALA A 1 72 ? 15.606 1.031 -20.608 1.00 91.19 72 ALA A CA 1
ATOM 571 C C . ALA A 1 72 ? 16.848 1.932 -20.688 1.00 91.19 72 ALA A C 1
ATOM 573 O O . ALA A 1 72 ? 17.193 2.377 -21.776 1.00 91.1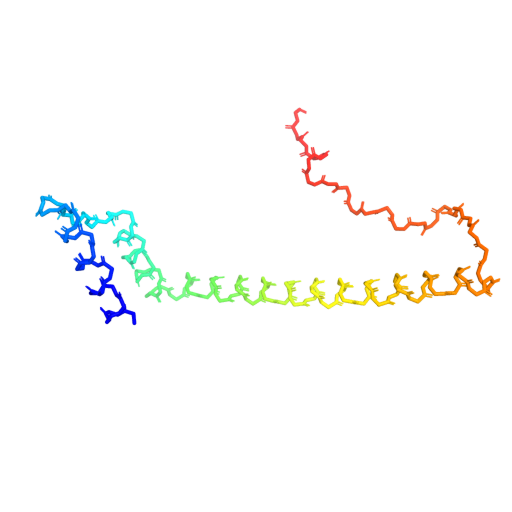9 72 ALA A O 1
ATOM 574 N N . ALA A 1 73 ? 17.563 2.134 -19.574 1.00 94.44 73 ALA A N 1
ATOM 575 C CA . ALA A 1 73 ? 18.814 2.893 -19.569 1.00 94.44 73 ALA A CA 1
ATOM 576 C C . ALA A 1 73 ? 19.876 2.268 -20.492 1.00 94.44 73 ALA A C 1
ATOM 578 O O . ALA A 1 73 ? 20.445 2.966 -21.324 1.00 94.44 73 ALA A O 1
ATOM 579 N N . LYS A 1 74 ? 20.070 0.944 -20.419 1.00 93.12 74 LYS A N 1
ATOM 580 C CA . LYS A 1 74 ? 21.002 0.226 -21.306 1.00 93.12 74 LYS A CA 1
ATOM 581 C C . LYS A 1 74 ? 20.623 0.337 -22.781 1.00 93.12 74 LYS A C 1
ATOM 583 O O . LYS A 1 74 ? 21.496 0.482 -23.625 1.00 93.12 74 LYS A O 1
ATOM 588 N N . VAL A 1 75 ? 19.329 0.253 -23.097 1.00 89.12 75 VAL A N 1
ATOM 589 C CA . VAL A 1 75 ? 18.839 0.405 -24.475 1.00 89.12 75 VAL A CA 1
ATOM 590 C C . VAL A 1 75 ? 19.124 1.815 -24.990 1.00 89.12 75 VAL A C 1
ATOM 592 O O . VAL A 1 75 ? 19.598 1.960 -26.109 1.00 89.12 75 VAL A O 1
ATOM 595 N N . VAL A 1 76 ? 18.886 2.847 -24.175 1.00 90.75 76 VAL A N 1
ATOM 596 C CA . VAL A 1 76 ? 19.192 4.242 -24.530 1.00 90.75 76 VAL A CA 1
ATOM 597 C C . VAL A 1 76 ? 20.689 4.434 -24.783 1.00 90.75 76 VAL A C 1
ATOM 599 O O . VAL A 1 76 ? 21.059 5.041 -25.781 1.00 90.75 76 VAL A O 1
ATOM 602 N N . GLU A 1 77 ? 21.554 3.894 -23.922 1.00 93.31 77 GLU A N 1
ATOM 603 C CA . GLU A 1 77 ? 23.009 3.952 -24.117 1.00 93.31 77 GLU A CA 1
ATOM 604 C C . GLU A 1 77 ? 23.442 3.268 -25.420 1.00 93.31 77 GLU A C 1
ATOM 606 O O . GLU A 1 77 ? 24.156 3.872 -26.214 1.00 93.31 77 GLU A O 1
ATOM 611 N N . ALA A 1 78 ? 22.961 2.054 -25.688 1.00 90.06 78 ALA A N 1
ATOM 612 C CA . ALA A 1 78 ? 23.318 1.312 -26.896 1.00 90.06 78 ALA A CA 1
ATOM 613 C C . ALA A 1 78 ? 22.794 1.961 -28.193 1.00 90.06 78 ALA A C 1
ATOM 615 O O . ALA A 1 78 ? 23.438 1.857 -29.233 1.00 90.06 78 ALA A O 1
ATOM 616 N N . LEU A 1 79 ? 21.653 2.660 -28.141 1.00 88.94 79 LEU A N 1
ATOM 617 C CA . LEU A 1 79 ? 21.176 3.489 -29.255 1.00 88.94 79 LEU A CA 1
ATOM 618 C C . LEU A 1 79 ? 22.105 4.687 -29.499 1.00 88.94 79 LEU A C 1
ATOM 620 O O . LEU A 1 79 ? 22.390 5.013 -30.647 1.00 88.94 79 LEU A O 1
ATOM 624 N N . ASN A 1 80 ? 22.597 5.331 -28.435 1.00 90.38 80 ASN A N 1
ATOM 625 C CA . ASN A 1 80 ? 23.489 6.490 -28.546 1.00 90.38 80 ASN A CA 1
ATOM 626 C C . ASN A 1 80 ? 24.867 6.133 -29.120 1.00 90.38 80 ASN A C 1
ATOM 628 O O . ASN A 1 80 ? 25.488 6.973 -29.764 1.00 90.38 80 ASN A O 1
ATOM 632 N N . VAL A 1 81 ? 25.352 4.913 -28.872 1.00 93.88 81 VAL A N 1
ATOM 633 C CA . VAL A 1 81 ? 26.630 4.408 -29.411 1.00 93.88 81 VAL A CA 1
ATOM 634 C C . VAL A 1 81 ? 26.431 3.719 -30.776 1.00 93.88 81 VAL A C 1
ATOM 636 O O . VAL A 1 81 ? 27.356 3.120 -31.308 1.00 93.88 81 VAL A O 1
ATOM 639 N N . GLU A 1 82 ? 25.226 3.802 -31.358 1.00 86.00 82 GLU A N 1
ATOM 640 C CA . GLU A 1 82 ? 24.834 3.167 -32.631 1.00 86.00 82 GLU A CA 1
ATOM 641 C C . GLU A 1 82 ? 25.030 1.634 -32.669 1.00 86.00 82 GLU A C 1
ATOM 643 O O . GLU A 1 82 ? 24.947 1.009 -33.726 1.00 86.00 82 GLU A O 1
ATOM 648 N N . GLU A 1 83 ? 25.224 0.993 -31.511 1.00 85.50 83 GLU A N 1
ATOM 649 C CA . GLU A 1 83 ? 25.286 -0.469 -31.382 1.00 85.50 83 GLU A CA 1
ATOM 650 C C . GLU A 1 83 ? 23.908 -1.115 -31.601 1.00 85.50 83 GLU A C 1
ATOM 652 O O . GLU A 1 83 ? 23.803 -2.282 -31.983 1.00 85.50 83 GLU A O 1
ATOM 657 N N . LEU A 1 84 ? 22.838 -0.352 -31.363 1.00 81.31 84 LEU A N 1
ATOM 658 C CA . LEU A 1 84 ? 21.451 -0.730 -31.608 1.00 81.31 84 LEU A CA 1
ATOM 659 C C . LEU A 1 84 ? 20.823 0.217 -32.640 1.00 81.31 84 LEU A C 1
ATOM 661 O O . LEU A 1 84 ? 20.920 1.435 -32.525 1.00 81.31 84 LEU A O 1
ATOM 665 N N . ALA A 1 85 ? 20.115 -0.342 -33.624 1.00 78.19 85 ALA A N 1
ATOM 666 C CA . ALA A 1 85 ? 19.292 0.425 -34.558 1.00 78.19 85 ALA A CA 1
ATOM 667 C C . ALA A 1 85 ? 17.875 0.608 -33.992 1.00 78.19 85 ALA A C 1
ATOM 669 O O . ALA A 1 85 ? 17.285 -0.337 -33.458 1.00 78.19 85 ALA A O 1
ATOM 670 N N . SER A 1 86 ? 17.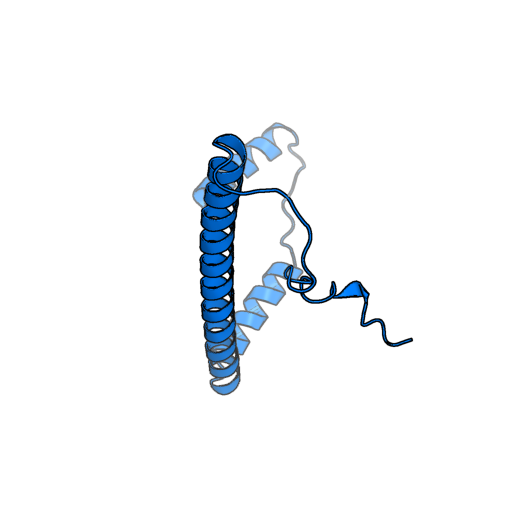288 1.800 -34.131 1.00 75.94 86 SER A N 1
ATOM 671 C CA . SER A 1 86 ? 15.910 2.031 -33.687 1.00 75.94 86 SER A CA 1
ATOM 672 C C . SER A 1 86 ? 14.909 1.475 -34.710 1.00 75.94 86 SER A C 1
ATOM 674 O O . SER A 1 86 ? 14.855 1.950 -35.843 1.00 75.94 86 SER A O 1
ATOM 676 N N . GLY A 1 87 ? 14.080 0.509 -34.312 1.00 72.38 87 GLY A N 1
ATOM 677 C CA . GLY A 1 87 ? 12.962 -0.001 -35.111 1.00 72.38 87 GLY A CA 1
ATOM 678 C C . GLY A 1 87 ? 11.863 -0.583 -34.217 1.00 72.38 87 GLY A C 1
ATOM 679 O O . GLY A 1 87 ? 12.154 -1.150 -33.164 1.00 72.38 87 GLY A O 1
ATOM 680 N N . GLN A 1 88 ? 10.591 -0.435 -34.601 1.00 59.66 88 GLN A N 1
ATOM 681 C CA . GLN A 1 88 ? 9.465 -1.045 -33.882 1.00 59.66 88 GLN A CA 1
ATOM 682 C C . GLN A 1 88 ? 9.182 -2.455 -34.415 1.00 59.66 88 GLN A C 1
ATOM 684 O O . GLN A 1 88 ? 8.821 -2.624 -35.576 1.00 59.66 88 GLN A O 1
ATOM 689 N N . GLY A 1 89 ? 9.323 -3.466 -33.554 1.00 61.09 89 GLY A N 1
ATOM 690 C CA . GLY A 1 89 ? 8.900 -4.843 -33.823 1.00 61.09 89 GLY A CA 1
ATOM 691 C C . GLY A 1 89 ? 7.593 -5.193 -33.105 1.00 61.09 89 GLY A C 1
ATOM 692 O O . GLY A 1 89 ? 7.293 -4.643 -32.047 1.00 61.09 89 GLY A O 1
ATOM 693 N N . LEU A 1 90 ? 6.851 -6.165 -33.645 1.00 51.47 90 LEU A N 1
ATOM 694 C CA . LEU A 1 90 ? 5.541 -6.654 -33.166 1.00 51.47 90 LEU A CA 1
ATOM 695 C C . LEU A 1 90 ? 5.509 -7.178 -31.709 1.00 51.47 90 LEU A C 1
ATOM 697 O O . LEU A 1 90 ? 4.432 -7.461 -31.197 1.00 51.47 90 LEU A O 1
ATOM 701 N N . ASN A 1 91 ? 6.661 -7.274 -31.036 1.00 55.72 91 ASN A N 1
ATOM 702 C CA . ASN A 1 91 ? 6.816 -7.802 -29.675 1.00 55.72 91 ASN A CA 1
ATOM 703 C C . ASN A 1 91 ? 7.207 -6.734 -28.634 1.00 55.72 91 ASN A C 1
ATOM 705 O O . ASN A 1 91 ? 7.737 -7.075 -27.576 1.00 55.72 91 ASN A O 1
ATOM 709 N N . GLN A 1 92 ? 6.974 -5.443 -28.900 1.00 63.38 92 GLN A N 1
ATOM 710 C CA . GLN A 1 92 ? 7.025 -4.451 -27.820 1.00 63.38 92 GLN A CA 1
ATOM 711 C C . GLN A 1 92 ? 5.971 -4.808 -26.766 1.00 63.38 92 GLN A C 1
ATOM 713 O O . GLN A 1 92 ? 4.837 -5.126 -27.118 1.00 63.38 92 GLN A O 1
ATOM 718 N N . GLU A 1 93 ? 6.348 -4.774 -25.482 1.00 56.12 93 GLU A N 1
ATOM 719 C CA . GLU A 1 93 ? 5.427 -5.033 -24.373 1.00 56.12 93 GLU A CA 1
ATOM 720 C C . GLU A 1 93 ? 4.213 -4.095 -24.492 1.00 56.12 93 GLU A C 1
ATOM 722 O O . GLU A 1 93 ? 4.257 -2.928 -24.097 1.00 56.12 93 GLU A O 1
ATOM 727 N N . THR A 1 94 ? 3.097 -4.599 -25.018 1.00 57.25 94 THR A N 1
ATOM 728 C CA . THR A 1 94 ? 1.801 -3.959 -24.843 1.00 57.25 94 THR A CA 1
ATOM 729 C C . THR A 1 94 ? 1.499 -4.072 -23.364 1.00 57.25 94 THR A C 1
ATOM 731 O O . THR A 1 94 ? 1.109 -5.138 -22.883 1.00 57.25 94 THR A O 1
ATOM 734 N N . ASN A 1 95 ? 1.776 -2.998 -22.623 1.00 54.84 95 ASN A N 1
ATOM 735 C CA . ASN A 1 95 ? 1.354 -2.849 -21.239 1.00 54.84 95 ASN A CA 1
ATOM 736 C C . ASN A 1 95 ? -0.054 -3.441 -21.091 1.00 54.84 95 ASN A C 1
ATOM 738 O O . ASN A 1 95 ? -0.927 -3.133 -21.906 1.00 54.84 95 ASN A O 1
ATOM 742 N N . LEU A 1 96 ? -0.249 -4.304 -20.084 1.00 55.38 96 LEU A N 1
ATOM 743 C CA . LEU A 1 96 ? -1.571 -4.748 -19.635 1.00 55.38 96 LEU A CA 1
ATOM 744 C C . LEU A 1 96 ? -2.550 -3.579 -19.783 1.00 55.38 96 LEU A C 1
ATOM 746 O O . LEU A 1 96 ? -2.279 -2.499 -19.246 1.00 55.38 96 LEU A O 1
ATOM 750 N N . LYS A 1 97 ? -3.623 -3.781 -20.565 1.00 51.16 97 LYS A N 1
ATOM 751 C CA . LYS A 1 97 ? -4.645 -2.758 -20.814 1.00 51.16 97 LYS A CA 1
ATOM 752 C C . LYS A 1 97 ? -4.982 -2.049 -19.505 1.00 51.16 97 LYS A C 1
ATOM 754 O O . LYS A 1 97 ? -5.141 -2.691 -18.463 1.00 51.16 97 LYS A O 1
ATOM 759 N N . ARG A 1 98 ? -5.044 -0.716 -19.563 1.00 56.06 98 ARG A N 1
ATOM 760 C CA . ARG A 1 98 ? -5.353 0.120 -18.400 1.00 56.06 98 ARG A CA 1
ATOM 761 C C . ARG A 1 98 ? -6.666 -0.379 -17.776 1.00 56.06 98 ARG A C 1
ATOM 763 O O . ARG A 1 98 ? -7.594 -0.686 -18.520 1.00 56.06 98 ARG A O 1
ATOM 770 N N . PRO A 1 99 ? -6.808 -0.371 -16.439 1.00 50.47 99 PRO A N 1
ATOM 771 C CA . PRO A 1 99 ? -8.046 -0.770 -15.757 1.00 50.47 99 PRO A CA 1
ATOM 772 C C . PRO A 1 99 ? -9.322 -0.029 -16.214 1.00 50.47 99 PRO A C 1
ATOM 774 O O . PRO A 1 99 ? -10.422 -0.435 -15.861 1.00 50.47 99 PRO A O 1
ATOM 777 N N . GLY A 1 100 ? -9.197 1.049 -17.000 1.00 57.34 100 GLY A N 1
ATOM 778 C CA . GLY A 1 100 ? -10.315 1.773 -17.610 1.00 57.34 100 GLY A CA 1
ATOM 779 C C . GLY A 1 100 ? -10.963 1.096 -18.827 1.00 57.34 100 GLY A C 1
ATOM 780 O O . GLY A 1 100 ? -12.074 1.487 -19.173 1.00 57.34 100 GLY A O 1
ATOM 781 N N . ASP A 1 101 ? -10.326 0.085 -19.432 1.00 50.38 101 ASP A N 1
ATOM 782 C CA . ASP A 1 101 ? -10.837 -0.616 -20.627 1.00 50.38 101 ASP A CA 1
ATOM 783 C C . ASP A 1 101 ? -11.776 -1.793 -20.290 1.00 50.38 101 ASP A C 1
ATOM 785 O O . ASP A 1 101 ? -12.290 -2.451 -21.191 1.00 50.38 101 ASP A O 1
ATOM 789 N N . ILE A 1 102 ? -12.007 -2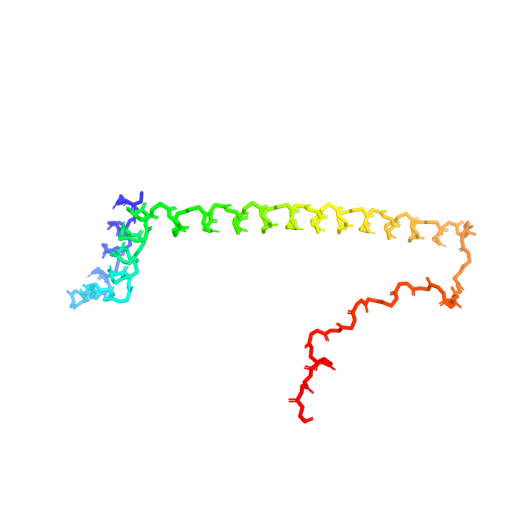.066 -18.998 1.00 51.31 102 ILE A N 1
ATOM 790 C CA . ILE A 1 102 ? -12.906 -3.119 -18.489 1.00 51.31 102 ILE A CA 1
ATOM 791 C C . ILE A 1 102 ? -14.172 -2.507 -17.872 1.00 51.31 102 ILE A C 1
ATOM 793 O O . ILE A 1 102 ? -14.681 -2.972 -16.849 1.00 51.31 102 ILE A O 1
ATOM 797 N N . ARG A 1 103 ? -14.681 -1.416 -18.455 1.00 47.28 103 ARG A N 1
ATOM 798 C CA . ARG A 1 103 ? -16.015 -0.935 -18.089 1.00 47.28 103 ARG A CA 1
ATOM 799 C C . ARG A 1 103 ? -17.035 -1.913 -18.655 1.00 47.28 103 ARG A C 1
ATOM 801 O O . ARG A 1 103 ? -17.296 -1.906 -19.851 1.00 47.28 103 ARG A O 1
ATOM 808 N N . TRP A 1 104 ? -17.585 -2.744 -17.778 1.00 51.56 104 TRP A N 1
ATOM 809 C CA . TRP A 1 104 ? -18.861 -3.401 -18.013 1.00 51.56 104 TRP A CA 1
ATOM 810 C C . TRP A 1 104 ? -19.927 -2.307 -18.105 1.00 51.56 104 TRP A C 1
ATOM 812 O O . TRP A 1 104 ? -20.302 -1.708 -17.096 1.00 51.56 104 TRP A O 1
ATOM 822 N N . GLY A 1 105 ? -20.313 -2.002 -19.338 1.00 47.97 105 GLY A N 1
ATOM 823 C CA . GLY A 1 105 ? -21.569 -1.366 -19.713 1.00 47.97 105 GLY A CA 1
ATOM 824 C C . GLY A 1 105 ? -22.330 -2.328 -20.606 1.00 47.97 105 GLY A C 1
ATOM 825 O O . GLY A 1 105 ? -21.652 -3.122 -21.300 1.00 47.97 105 GLY A O 1
#